Protein AF-A0A226WMH4-F1 (afdb_monomer_lite)

Secondary structure (DSSP, 8-state):
-PPPEEEEEEES--S-TTSPP-EEEEEETTEEEEEES-HHHHHHHHHHTT-EEEEESSSS---TT-GGGEEE--

Organism: Caballeronia sordidicola (NCBI:txid196367)

Radius of gyration: 11.62 Å; chains: 1; bounding box: 27×23×31 Å

Foldseek 3Di:
DAFFEKEKAFPDQDPDPPDDRQWIFIATPNDTPDIGRDSCVRQVVCVVVVHFYWYAPDRHPPPPVDNVRTDGDD

Structure (mmCIF, N/CA/C/O backbone):
data_AF-A0A226WMH4-F1
#
_entry.id   AF-A0A226WMH4-F1
#
loop_
_atom_site.group_PDB
_atom_site.id
_atom_site.type_symbol
_atom_site.label_atom_id
_atom_site.label_alt_id
_atom_site.label_comp_id
_atom_site.label_asym_id
_atom_site.label_entity_id
_atom_site.label_seq_id
_atom_site.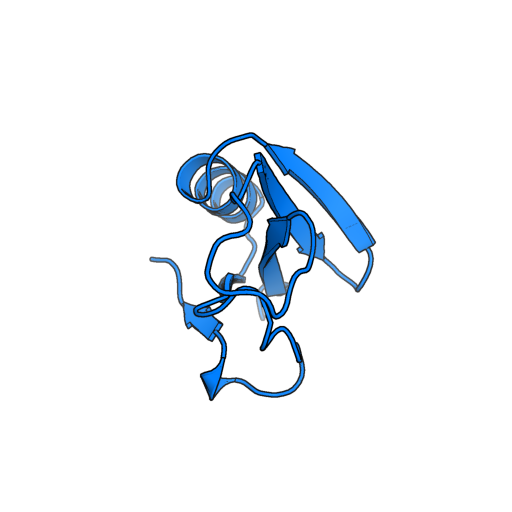pdbx_PDB_ins_code
_atom_site.Cartn_x
_atom_site.Cartn_y
_atom_site.Cartn_z
_atom_site.occupancy
_atom_site.B_iso_or_equiv
_atom_site.auth_seq_id
_atom_site.auth_comp_id
_atom_site.auth_asym_id
_atom_site.auth_atom_id
_atom_site.pdbx_PDB_model_num
ATOM 1 N N . MET A 1 1 ? -12.471 1.787 19.477 1.00 53.53 1 MET A N 1
ATOM 2 C CA . MET A 1 1 ? -12.796 1.310 18.116 1.00 53.53 1 MET A CA 1
ATOM 3 C C . MET A 1 1 ? -11.480 1.004 17.421 1.00 53.53 1 MET A C 1
ATOM 5 O O . MET A 1 1 ? -10.696 1.927 17.233 1.00 53.53 1 MET A O 1
ATOM 9 N N . SER A 1 2 ? -11.175 -0.263 17.137 1.00 70.56 2 SER A N 1
ATOM 10 C CA . SER A 1 2 ? -10.038 -0.605 16.275 1.00 70.56 2 SER A CA 1
ATOM 11 C C . SER A 1 2 ? -10.332 -0.102 14.859 1.00 70.56 2 SER A C 1
ATOM 13 O O . SER A 1 2 ? -11.446 -0.260 14.366 1.00 70.56 2 SER A O 1
ATOM 15 N N . LYS A 1 3 ? -9.361 0.555 14.220 1.00 81.75 3 LYS A N 1
ATOM 16 C CA . LYS A 1 3 ? -9.485 0.947 12.810 1.00 81.75 3 LYS A CA 1
ATOM 17 C C . LYS A 1 3 ? -9.453 -0.306 11.933 1.00 81.75 3 LYS A C 1
ATOM 19 O O . LYS A 1 3 ? -8.699 -1.234 12.225 1.00 81.75 3 LYS A O 1
ATOM 24 N N . THR A 1 4 ? -10.218 -0.313 10.844 1.00 93.94 4 THR A N 1
ATOM 25 C CA . THR A 1 4 ? -10.090 -1.340 9.801 1.00 93.94 4 THR A CA 1
ATOM 26 C C . THR A 1 4 ? -8.721 -1.217 9.132 1.00 93.94 4 THR A C 1
ATOM 28 O O . THR A 1 4 ? -8.263 -0.106 8.851 1.00 93.94 4 THR A O 1
ATOM 31 N N . ASN A 1 5 ? -8.055 -2.347 8.896 1.00 94.69 5 ASN A N 1
ATOM 32 C CA . ASN A 1 5 ? -6.742 -2.373 8.259 1.00 94.69 5 ASN A CA 1
ATOM 33 C C . ASN A 1 5 ? -6.867 -2.183 6.742 1.00 94.69 5 ASN A C 1
ATOM 35 O O . ASN A 1 5 ? -7.715 -2.802 6.100 1.00 94.69 5 ASN A O 1
ATOM 39 N N . ALA A 1 6 ? -5.983 -1.368 6.178 1.00 96.06 6 ALA A N 1
ATOM 40 C CA . ALA A 1 6 ? -5.782 -1.228 4.745 1.00 96.06 6 ALA A CA 1
ATOM 41 C C . ALA A 1 6 ? -4.345 -1.614 4.396 1.00 96.06 6 ALA A C 1
ATOM 43 O O . ALA A 1 6 ? -3.405 -1.176 5.058 1.00 96.06 6 ALA A O 1
ATOM 44 N N . TYR A 1 7 ? -4.179 -2.405 3.344 1.00 95.69 7 TYR A N 1
ATOM 45 C CA . TYR A 1 7 ? -2.886 -2.893 2.879 1.00 95.69 7 TYR A CA 1
ATOM 46 C C . TYR A 1 7 ? -2.543 -2.250 1.539 1.00 95.69 7 TYR A C 1
ATOM 48 O O . TYR A 1 7 ? -3.350 -2.293 0.614 1.00 95.69 7 TYR A O 1
ATOM 56 N N . VAL A 1 8 ? -1.365 -1.641 1.432 1.00 95.75 8 VAL A N 1
ATOM 57 C CA . VAL A 1 8 ? -0.860 -1.035 0.199 1.00 95.75 8 VAL A CA 1
ATOM 58 C C . VAL A 1 8 ? 0.161 -1.973 -0.427 1.00 95.75 8 VAL A C 1
ATOM 60 O O . VAL A 1 8 ? 1.223 -2.205 0.148 1.00 95.75 8 VAL A O 1
ATOM 63 N N . GLU A 1 9 ? -0.153 -2.495 -1.608 1.00 94.69 9 GLU A N 1
ATOM 64 C CA . GLU A 1 9 ? 0.671 -3.466 -2.335 1.00 94.69 9 GLU A CA 1
ATOM 65 C C . GLU A 1 9 ? 1.207 -2.878 -3.645 1.00 94.69 9 GLU A C 1
ATOM 67 O O . GLU A 1 9 ? 0.528 -2.108 -4.324 1.00 94.69 9 GLU A O 1
ATOM 72 N N . HIS A 1 10 ? 2.421 -3.279 -4.031 1.00 92.69 10 HIS A N 1
ATOM 73 C CA . HIS A 1 10 ? 2.990 -2.986 -5.350 1.00 92.69 10 HIS A CA 1
ATOM 74 C C . HIS A 1 10 ? 2.400 -3.922 -6.417 1.00 92.69 10 HIS A C 1
ATOM 76 O O . HIS A 1 10 ? 2.233 -5.120 -6.164 1.00 92.69 10 HIS A O 1
ATOM 82 N N . ARG A 1 11 ? 2.157 -3.403 -7.628 1.00 92.38 11 ARG A N 1
ATOM 83 C CA . ARG A 1 11 ? 1.673 -4.168 -8.789 1.00 92.38 11 ARG A CA 1
ATOM 84 C C . ARG A 1 11 ? 2.496 -3.888 -10.067 1.00 92.38 11 ARG A C 1
ATOM 86 O O . ARG A 1 11 ? 3.021 -2.781 -10.221 1.00 92.38 11 ARG A O 1
ATOM 93 N N . PRO A 1 12 ? 2.586 -4.839 -11.021 1.00 90.81 12 PRO A N 1
ATOM 94 C CA . PRO A 1 12 ? 2.080 -6.214 -10.936 1.00 90.81 12 PRO A CA 1
ATOM 95 C C . PRO A 1 12 ? 2.841 -7.026 -9.887 1.00 90.81 12 PRO A C 1
ATOM 97 O O . PRO A 1 12 ? 3.922 -6.627 -9.464 1.00 90.81 12 PRO A O 1
ATOM 100 N N . LEU A 1 13 ? 2.291 -8.163 -9.465 1.00 86.50 13 LEU A N 1
ATOM 101 C CA . LEU A 1 13 ? 3.051 -9.092 -8.634 1.00 86.50 13 LEU A CA 1
ATOM 102 C C . LEU A 1 13 ? 4.176 -9.712 -9.435 1.00 86.50 13 LEU A C 1
ATOM 104 O O . LEU A 1 13 ? 3.969 -10.171 -10.552 1.00 86.50 13 LEU A O 1
ATOM 108 N N . SER A 1 14 ? 5.372 -9.696 -8.859 1.00 83.38 14 SER A N 1
ATOM 109 C CA . SER A 1 14 ? 6.536 -10.322 -9.464 1.00 83.38 14 SER A CA 1
ATOM 110 C C . SER A 1 14 ? 7.585 -10.629 -8.404 1.00 83.38 14 SER A C 1
ATOM 112 O O . SER A 1 14 ? 7.896 -9.771 -7.567 1.00 83.38 14 SER A O 1
ATOM 114 N N . SER A 1 15 ? 8.126 -11.846 -8.481 1.00 82.00 15 SER A N 1
ATOM 115 C CA . SER A 1 15 ? 9.306 -12.332 -7.759 1.00 82.00 15 SER A CA 1
ATOM 116 C C . SER A 1 15 ? 10.621 -11.956 -8.449 1.00 82.00 15 SER A C 1
ATOM 118 O O . SER A 1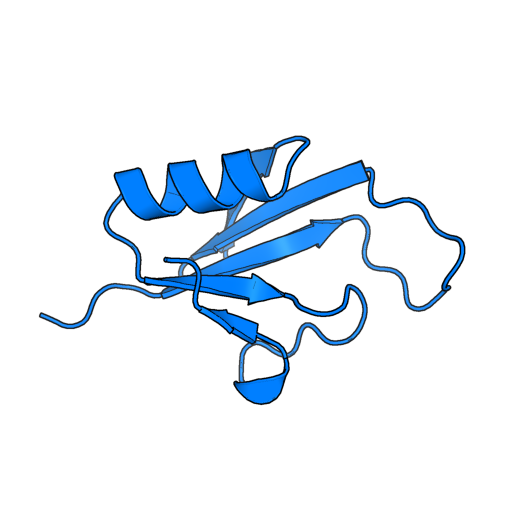 15 ? 11.688 -12.073 -7.849 1.00 82.00 15 SER A O 1
ATOM 120 N N . GLU A 1 16 ? 10.573 -11.460 -9.686 1.00 83.19 16 GLU A N 1
ATOM 121 C CA . GLU A 1 16 ? 11.759 -11.000 -10.399 1.00 83.19 16 GLU A CA 1
ATOM 122 C C . GLU A 1 16 ? 12.158 -9.602 -9.921 1.00 83.19 16 GLU A C 1
ATOM 124 O O . GLU A 1 16 ? 11.344 -8.674 -9.878 1.00 83.19 16 GLU A O 1
ATOM 129 N N . LYS A 1 17 ? 13.441 -9.418 -9.597 1.00 75.75 17 LYS A N 1
ATOM 130 C CA . LYS A 1 17 ? 13.961 -8.137 -9.088 1.00 75.75 17 LYS A CA 1
ATOM 131 C C 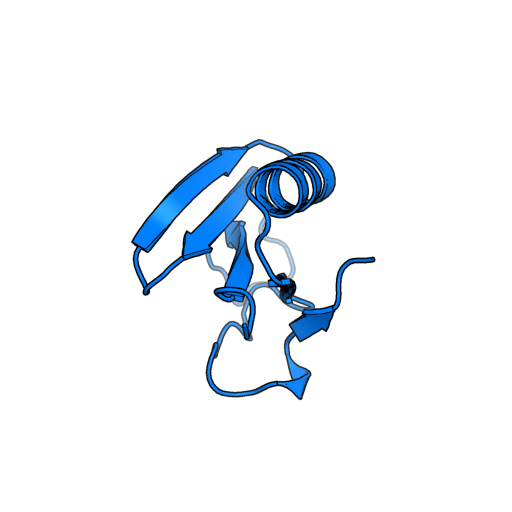. LYS A 1 17 ? 13.861 -6.993 -10.105 1.00 75.75 17 LYS A C 1
ATOM 133 O O . LYS A 1 17 ? 13.727 -5.845 -9.702 1.00 75.75 17 LYS A O 1
ATOM 138 N N . GLY A 1 18 ? 13.926 -7.303 -11.401 1.00 78.44 18 GLY A N 1
ATOM 139 C CA . GLY A 1 18 ? 13.959 -6.311 -12.481 1.00 78.44 18 GLY A CA 1
ATOM 140 C C . GLY A 1 18 ? 12.592 -5.823 -12.960 1.00 78.44 18 GLY A C 1
ATOM 141 O O . GLY A 1 18 ? 12.530 -4.818 -13.663 1.00 78.44 18 GLY A O 1
ATOM 142 N N . THR A 1 19 ? 11.488 -6.493 -12.602 1.00 84.62 19 THR A N 1
ATOM 143 C CA . THR A 1 19 ? 10.162 -6.041 -13.050 1.00 84.62 19 THR A CA 1
ATOM 144 C C . THR A 1 19 ? 9.869 -4.666 -12.455 1.00 84.62 19 THR A C 1
ATOM 146 O O . THR A 1 19 ? 10.109 -4.440 -11.267 1.00 84.62 19 THR A O 1
ATOM 149 N N . ALA A 1 20 ? 9.329 -3.746 -13.250 1.00 86.75 20 ALA A N 1
ATOM 150 C CA . ALA A 1 20 ? 8.946 -2.424 -12.769 1.00 86.75 20 ALA A CA 1
ATOM 151 C C . ALA A 1 20 ? 7.652 -2.487 -11.941 1.00 86.75 20 ALA A C 1
ATOM 153 O O . ALA A 1 20 ? 6.707 -3.195 -12.293 1.00 86.75 20 ALA A O 1
ATOM 154 N N . THR A 1 21 ? 7.590 -1.723 -10.849 1.00 89.88 21 THR A N 1
ATOM 155 C CA . THR A 1 21 ? 6.307 -1.412 -10.205 1.00 89.88 21 THR A CA 1
ATOM 156 C C . THR A 1 21 ? 5.594 -0.371 -11.057 1.00 89.88 21 THR A C 1
ATOM 158 O O . THR A 1 21 ? 6.130 0.707 -11.297 1.00 89.88 21 THR A O 1
ATOM 161 N N . THR A 1 22 ? 4.392 -0.702 -11.515 1.00 93.19 22 THR A N 1
ATOM 162 C CA . THR A 1 22 ? 3.594 0.154 -12.406 1.00 93.19 22 THR A CA 1
ATOM 163 C C . THR A 1 22 ? 2.549 0.957 -11.643 1.00 93.19 22 THR A C 1
ATOM 165 O O . THR A 1 22 ? 2.252 2.088 -12.010 1.00 93.19 22 THR A O 1
ATOM 168 N N . HIS A 1 23 ? 1.997 0.382 -10.575 1.00 94.88 23 HIS A N 1
ATOM 169 C CA . HIS A 1 23 ? 0.994 1.017 -9.733 1.00 94.88 23 HIS A CA 1
ATOM 170 C C . HIS A 1 23 ? 0.964 0.365 -8.348 1.00 94.88 23 HIS A C 1
ATOM 172 O O . HIS A 1 23 ? 1.660 -0.617 -8.073 1.00 94.88 23 HIS A O 1
ATOM 178 N N . HIS A 1 24 ? 0.155 0.943 -7.473 1.00 95.62 24 HIS A N 1
ATOM 179 C CA . HIS A 1 24 ? -0.086 0.497 -6.115 1.00 95.62 24 HIS A CA 1
ATOM 180 C C . HIS A 1 24 ? -1.582 0.309 -5.917 1.00 95.62 24 HIS A C 1
ATOM 182 O O . HIS A 1 24 ? -2.387 1.089 -6.436 1.00 95.62 24 HIS A O 1
ATOM 188 N N . VAL A 1 25 ? -1.950 -0.718 -5.164 1.00 96.69 25 VAL A N 1
ATOM 189 C CA . VAL A 1 25 ? -3.346 -1.000 -4.827 1.00 96.69 25 VAL A CA 1
ATOM 190 C C . VAL A 1 25 ? -3.560 -0.879 -3.334 1.00 96.69 25 VAL A C 1
ATOM 192 O O . VAL A 1 25 ? -2.662 -1.181 -2.552 1.00 96.69 25 VAL A O 1
ATOM 195 N N . VAL A 1 26 ? -4.753 -0.440 -2.948 1.00 97.06 26 VAL A N 1
ATOM 196 C CA . VAL A 1 26 ? -5.215 -0.478 -1.562 1.00 97.06 26 VAL A CA 1
ATOM 197 C C . VAL A 1 26 ? -6.183 -1.634 -1.420 1.00 97.06 26 VAL A C 1
ATOM 199 O O . VAL A 1 26 ? -7.158 -1.723 -2.169 1.00 97.06 26 VAL A O 1
ATOM 202 N N . ILE A 1 27 ? -5.927 -2.493 -0.443 1.00 95.94 27 ILE A N 1
ATOM 203 C CA . ILE A 1 27 ? -6.739 -3.661 -0.144 1.00 95.94 27 ILE A CA 1
ATOM 204 C C . ILE A 1 27 ? -7.352 -3.520 1.240 1.00 95.94 27 ILE A C 1
ATOM 206 O O . ILE A 1 27 ? -6.641 -3.352 2.230 1.00 95.94 27 ILE A O 1
ATOM 210 N N . VAL A 1 28 ? -8.674 -3.627 1.300 1.00 95.25 28 VAL A N 1
ATOM 211 C CA . VAL A 1 28 ? -9.470 -3.619 2.532 1.00 95.25 28 VAL A CA 1
ATOM 212 C C . VAL A 1 28 ? -10.400 -4.822 2.471 1.00 95.25 28 VAL A C 1
ATOM 214 O O . VAL A 1 28 ? -10.965 -5.105 1.416 1.00 95.25 28 VAL A O 1
ATOM 217 N N . ASP A 1 29 ? -10.514 -5.575 3.566 1.00 92.94 29 ASP A N 1
ATOM 218 C CA . ASP A 1 29 ? -11.357 -6.779 3.644 1.00 92.94 29 ASP A CA 1
ATOM 219 C C . ASP A 1 29 ? -11.149 -7.748 2.467 1.00 92.94 29 ASP A C 1
ATOM 221 O O . ASP A 1 29 ? -12.084 -8.295 1.886 1.00 92.94 29 ASP A O 1
ATOM 225 N N . HIS A 1 30 ? -9.880 -7.949 2.107 1.00 90.44 30 HIS A N 1
ATOM 226 C CA . HIS A 1 30 ? -9.427 -8.795 1.001 1.00 90.44 30 HIS A CA 1
ATOM 227 C C . HIS A 1 30 ? -9.831 -8.346 -0.412 1.00 90.44 30 HIS A C 1
ATOM 229 O O . HIS A 1 30 ? -9.601 -9.094 -1.362 1.00 90.44 30 HIS A O 1
ATOM 235 N N . LYS A 1 31 ? -10.355 -7.129 -0.577 1.00 94.38 31 LYS A N 1
ATOM 236 C CA . LYS A 1 31 ? -10.746 -6.559 -1.872 1.00 94.38 31 LYS A CA 1
ATOM 237 C C . LYS A 1 31 ? -9.869 -5.372 -2.239 1.00 94.38 31 LYS A C 1
ATOM 239 O O . LYS A 1 31 ? -9.602 -4.521 -1.395 1.00 94.38 31 LYS A O 1
ATOM 244 N N . GLU A 1 32 ? -9.465 -5.289 -3.503 1.00 95.88 32 GLU A N 1
ATOM 245 C CA . GLU A 1 32 ? -8.869 -4.068 -4.044 1.00 95.88 32 GLU A CA 1
ATOM 246 C C . GLU A 1 32 ? -9.943 -2.980 -4.129 1.00 95.88 32 GLU A C 1
ATOM 248 O O . GLU A 1 32 ? -10.961 -3.144 -4.799 1.00 95.88 32 GLU A O 1
ATOM 253 N N . VAL A 1 33 ? -9.731 -1.875 -3.418 1.00 97.12 33 VAL A N 1
ATOM 254 C CA . VAL A 1 33 ? -10.685 -0.755 -3.337 1.00 97.12 33 VAL A CA 1
ATOM 255 C C . VAL A 1 33 ? -10.180 0.503 -4.039 1.00 97.12 33 VAL A C 1
ATOM 257 O O . VAL A 1 33 ? -10.948 1.435 -4.279 1.00 97.12 33 VAL A O 1
ATOM 260 N N . ARG A 1 34 ? -8.886 0.551 -4.371 1.00 96.56 34 ARG A N 1
ATOM 261 C CA . ARG A 1 34 ? -8.252 1.678 -5.059 1.00 96.56 34 ARG A CA 1
ATOM 262 C C . ARG A 1 34 ? -6.995 1.216 -5.791 1.00 96.56 34 ARG A C 1
ATOM 264 O O . ARG A 1 34 ? -6.245 0.412 -5.247 1.00 96.56 34 ARG A O 1
ATOM 271 N N . ASN A 1 35 ? -6.741 1.786 -6.968 1.00 96.94 35 ASN A N 1
ATOM 272 C CA . ASN A 1 35 ? -5.470 1.701 -7.682 1.00 96.94 35 ASN A CA 1
ATOM 273 C C . ASN A 1 35 ? -4.953 3.115 -7.990 1.00 96.94 35 ASN A C 1
ATOM 275 O O . ASN A 1 35 ? -5.736 4.023 -8.262 1.00 96.94 35 ASN A O 1
ATOM 279 N N . VAL A 1 36 ? -3.646 3.325 -7.865 1.00 97.19 36 VAL A N 1
ATOM 280 C CA . VAL A 1 36 ? -2.990 4.618 -8.121 1.00 97.19 36 VAL A CA 1
ATOM 281 C C . VAL A 1 36 ? -1.528 4.407 -8.490 1.00 97.19 36 VAL A C 1
ATOM 283 O O . VAL A 1 36 ? -0.938 3.377 -8.171 1.00 97.19 36 VAL A O 1
ATOM 286 N N . SER A 1 37 ? -0.902 5.388 -9.129 1.00 95.44 37 SER A N 1
ATOM 287 C CA . SER A 1 37 ? 0.470 5.234 -9.622 1.00 95.44 37 SER A CA 1
ATOM 288 C C . SER A 1 37 ? 1.506 5.183 -8.494 1.00 95.44 37 SER A C 1
ATOM 290 O O . SER A 1 37 ? 2.522 4.500 -8.622 1.00 95.44 37 SER A O 1
ATOM 292 N N . THR A 1 38 ? 1.261 5.846 -7.356 1.00 95.50 38 THR A N 1
ATOM 293 C CA . THR A 1 38 ? 2.263 5.979 -6.283 1.00 95.50 38 THR A CA 1
ATOM 294 C C . THR A 1 38 ? 1.816 5.377 -4.952 1.00 95.50 38 THR A C 1
ATOM 296 O O . THR A 1 38 ? 0.650 5.440 -4.568 1.00 95.50 38 THR A O 1
ATOM 299 N N . GLN A 1 39 ? 2.777 4.839 -4.197 1.00 95.50 39 GLN A N 1
ATOM 300 C CA . GLN A 1 39 ? 2.542 4.302 -2.855 1.00 95.50 39 GLN A CA 1
ATOM 301 C C . GLN A 1 39 ? 2.012 5.371 -1.891 1.00 95.50 39 GLN A C 1
ATOM 303 O O . GLN A 1 39 ? 1.152 5.082 -1.064 1.00 95.50 39 GLN A O 1
ATOM 308 N N . LYS A 1 40 ? 2.537 6.602 -1.994 1.00 95.75 40 LYS A N 1
ATOM 309 C CA . LYS A 1 40 ? 2.128 7.726 -1.147 1.00 95.75 40 LYS A CA 1
ATOM 310 C C . LYS A 1 40 ? 0.661 8.071 -1.373 1.00 95.75 40 LYS A C 1
ATOM 312 O O . LYS A 1 40 ? -0.077 8.188 -0.408 1.00 95.75 40 LYS A O 1
ATOM 317 N N . GLU A 1 41 ? 0.229 8.161 -2.628 1.00 97.25 41 GLU A N 1
ATOM 318 C CA . GLU A 1 41 ? -1.171 8.440 -2.952 1.00 97.25 41 GLU A CA 1
ATOM 319 C C . GLU A 1 41 ? -2.108 7.343 -2.421 1.00 97.25 41 GLU A C 1
ATOM 321 O O . GLU A 1 41 ? -3.160 7.649 -1.863 1.00 97.25 41 GLU A O 1
ATOM 326 N N . ALA A 1 42 ? -1.706 6.071 -2.524 1.00 97.19 42 ALA A N 1
ATOM 327 C CA . ALA A 1 42 ? -2.484 4.944 -2.007 1.00 97.19 42 ALA A CA 1
ATOM 328 C C . ALA A 1 42 ? -2.629 5.019 -0.479 1.00 97.19 42 ALA A C 1
ATOM 330 O O . ALA A 1 42 ? -3.730 4.874 0.059 1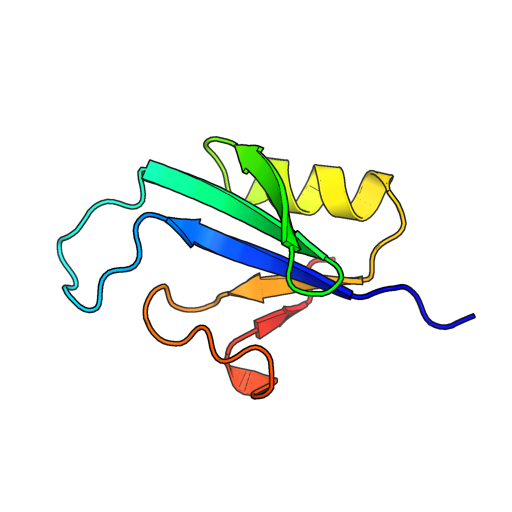.00 97.19 42 ALA A O 1
ATOM 331 N N . ALA A 1 43 ? -1.515 5.267 0.212 1.00 97.19 43 ALA A N 1
ATOM 332 C CA . ALA A 1 43 ? -1.472 5.343 1.663 1.00 97.19 43 ALA A CA 1
ATOM 333 C C . ALA A 1 43 ? -2.219 6.573 2.198 1.00 97.19 43 ALA A C 1
ATOM 335 O O . ALA A 1 43 ? -3.075 6.427 3.068 1.00 97.19 43 ALA A O 1
ATOM 336 N N . ASP A 1 44 ? -1.974 7.757 1.634 1.00 97.19 44 ASP A N 1
ATOM 337 C CA . ASP A 1 44 ? -2.641 9.001 2.028 1.00 97.19 44 ASP A CA 1
ATOM 338 C C . ASP A 1 44 ? -4.158 8.893 1.816 1.00 97.19 44 ASP A C 1
ATOM 340 O O . ASP A 1 44 ? -4.940 9.260 2.695 1.00 97.19 44 ASP A O 1
ATOM 344 N N . TRP A 1 45 ? -4.596 8.314 0.691 1.00 97.19 45 TRP A N 1
ATOM 345 C CA . TRP A 1 45 ? -6.014 8.038 0.463 1.00 97.19 45 TRP A CA 1
ATOM 346 C C . TRP A 1 45 ? -6.591 7.145 1.565 1.00 97.19 45 TRP A C 1
ATOM 348 O O . TRP A 1 45 ? -7.630 7.477 2.135 1.00 97.19 45 TRP A O 1
ATOM 358 N N . ALA A 1 46 ? -5.912 6.054 1.927 1.00 96.75 46 ALA A N 1
ATOM 359 C CA . ALA A 1 46 ? -6.388 5.143 2.965 1.00 96.75 46 ALA A CA 1
ATOM 360 C C . ALA A 1 46 ? -6.438 5.806 4.357 1.00 96.75 46 ALA A C 1
ATOM 362 O O . ALA A 1 46 ? -7.399 5.595 5.104 1.00 96.75 46 ALA A O 1
ATOM 363 N N . VAL A 1 47 ? -5.471 6.674 4.677 1.00 96.31 47 VAL A N 1
ATOM 364 C CA . VAL A 1 47 ? -5.486 7.499 5.897 1.00 96.31 47 VAL A CA 1
ATOM 365 C C . VAL A 1 47 ? -6.706 8.425 5.912 1.00 96.31 47 VAL A C 1
ATOM 367 O O . VAL A 1 47 ? -7.411 8.477 6.920 1.00 96.31 47 VAL A O 1
ATOM 370 N N . THR A 1 48 ? -7.029 9.091 4.795 1.00 96.44 48 THR A N 1
ATOM 371 C CA .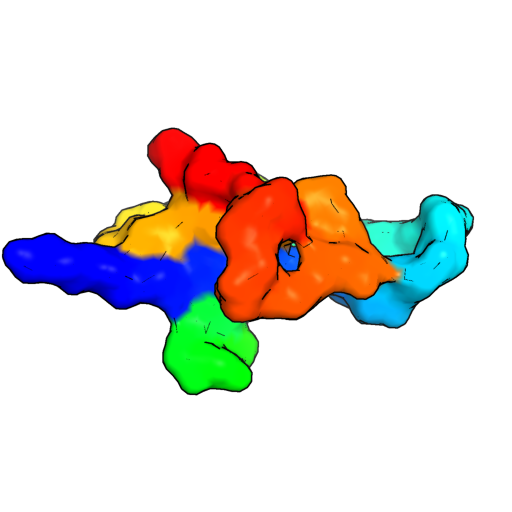 THR A 1 48 ? -8.202 9.992 4.712 1.00 96.44 48 THR A CA 1
ATOM 372 C C . THR A 1 48 ? -9.540 9.264 4.891 1.00 96.44 48 THR A C 1
ATOM 374 O O . THR A 1 48 ? -10.536 9.881 5.263 1.00 96.44 48 THR A O 1
ATOM 377 N N . LYS A 1 49 ? -9.575 7.946 4.656 1.00 96.06 49 LYS A N 1
ATOM 378 C CA . LYS A 1 49 ? -10.738 7.079 4.910 1.00 96.06 49 LYS A CA 1
ATOM 379 C C . LYS A 1 49 ? -10.803 6.545 6.343 1.00 96.06 49 LYS A C 1
ATOM 381 O O . LYS A 1 49 ? -11.779 5.893 6.698 1.00 96.06 49 LYS A O 1
ATOM 386 N N . GLY A 1 50 ? -9.799 6.839 7.169 1.00 94.94 50 GLY A N 1
ATOM 387 C CA . GLY A 1 50 ? -9.748 6.436 8.573 1.00 94.94 50 GLY A CA 1
ATOM 388 C C . GLY A 1 50 ? -9.184 5.034 8.814 1.00 94.94 50 GLY A C 1
ATOM 389 O O . GLY A 1 50 ? -9.338 4.512 9.919 1.00 94.94 50 GLY A O 1
ATOM 390 N N . TYR A 1 51 ? -8.521 4.426 7.826 1.00 95.81 51 TYR A N 1
ATOM 391 C CA . TYR A 1 51 ? -7.931 3.093 7.964 1.00 95.81 51 TYR A CA 1
ATOM 392 C C . TYR A 1 51 ? -6.620 3.097 8.766 1.00 95.81 51 TYR A C 1
ATOM 394 O O . TYR A 1 51 ? -5.934 4.115 8.883 1.00 95.81 51 TYR A O 1
ATOM 402 N N . ALA A 1 52 ? -6.265 1.937 9.322 1.00 94.81 52 ALA A N 1
ATOM 403 C CA . ALA A 1 52 ? -4.908 1.644 9.778 1.00 94.81 52 ALA A CA 1
ATOM 404 C C . ALA A 1 52 ? -4.102 1.115 8.588 1.00 94.81 52 ALA A C 1
ATOM 406 O O . ALA A 1 52 ? -4.410 0.049 8.056 1.00 94.81 52 ALA A O 1
ATOM 407 N N . VAL A 1 53 ? -3.114 1.882 8.134 1.00 96.25 53 VAL A N 1
ATOM 408 C CA . VAL A 1 53 ? -2.458 1.640 6.846 1.00 96.25 53 VAL A CA 1
ATOM 409 C C . VAL A 1 53 ? -1.158 0.860 7.022 1.00 96.25 53 VAL A C 1
ATOM 411 O O . VAL A 1 53 ? -0.264 1.254 7.772 1.00 96.25 53 VAL A O 1
ATOM 414 N N . HIS A 1 54 ? -1.051 -0.229 6.268 1.00 95.62 54 HIS A N 1
ATOM 415 C CA . HIS A 1 54 ? 0.078 -1.149 6.222 1.00 95.62 54 HIS A CA 1
ATOM 416 C C . HIS A 1 54 ? 0.634 -1.172 4.807 1.00 95.62 54 HIS A C 1
ATOM 418 O O . HIS A 1 54 ? -0.055 -1.548 3.868 1.00 95.62 54 HIS A O 1
ATOM 424 N N . VAL A 1 55 ? 1.884 -0.774 4.627 1.00 94.88 55 VAL A N 1
ATOM 425 C CA . VAL A 1 55 ? 2.534 -0.736 3.314 1.00 94.88 55 VAL A CA 1
ATOM 426 C C . VAL A 1 55 ? 3.445 -1.945 3.164 1.00 94.88 55 VAL A C 1
ATOM 428 O O . VAL A 1 55 ? 4.261 -2.202 4.052 1.00 94.88 55 VAL A O 1
ATOM 431 N N . ALA A 1 56 ? 3.319 -2.676 2.057 1.00 92.94 56 ALA A N 1
ATOM 432 C CA . ALA A 1 56 ? 4.185 -3.806 1.751 1.00 92.94 56 ALA A CA 1
ATOM 433 C C . ALA A 1 56 ? 5.643 -3.336 1.653 1.00 92.94 56 ALA A C 1
ATOM 435 O O . ALA A 1 56 ? 5.947 -2.361 0.969 1.00 92.94 56 ALA A O 1
ATOM 436 N N . ARG A 1 57 ? 6.556 -4.024 2.341 1.00 87.69 57 ARG A N 1
ATOM 437 C CA . ARG A 1 57 ? 8.000 -3.755 2.238 1.00 87.69 57 ARG A CA 1
ATOM 438 C C . ARG A 1 57 ? 8.590 -4.317 0.953 1.00 87.69 57 ARG A C 1
ATOM 440 O O . ARG A 1 57 ? 9.542 -3.760 0.417 1.00 87.69 57 ARG A O 1
ATOM 447 N N . GLU A 1 58 ? 8.025 -5.422 0.477 1.00 83.06 58 GLU A N 1
ATOM 448 C CA . GLU A 1 58 ? 8.509 -6.146 -0.687 1.00 83.06 58 GLU A CA 1
ATOM 449 C C . GLU A 1 58 ? 7.344 -6.593 -1.567 1.00 83.06 58 GLU A C 1
ATOM 451 O O . GLU A 1 58 ? 6.276 -6.979 -1.098 1.00 83.06 58 GLU A O 1
ATOM 456 N N . ARG A 1 59 ? 7.553 -6.560 -2.883 1.00 79.25 59 ARG A N 1
ATOM 457 C CA . ARG A 1 59 ? 6.510 -6.888 -3.862 1.00 79.25 59 ARG A CA 1
ATOM 458 C C . ARG A 1 59 ? 6.139 -8.371 -3.907 1.00 79.25 59 ARG A C 1
ATOM 460 O O . ARG A 1 59 ? 5.034 -8.694 -4.320 1.00 79.25 59 ARG A O 1
ATOM 467 N N . HIS A 1 60 ? 7.049 -9.257 -3.516 1.00 75.25 60 HIS A N 1
ATOM 468 C CA . HIS A 1 60 ? 6.849 -10.706 -3.584 1.00 75.25 60 HIS A CA 1
ATOM 469 C C . HIS A 1 60 ? 6.486 -11.330 -2.230 1.00 75.25 60 HIS A C 1
ATOM 471 O O . HIS A 1 60 ? 5.979 -12.447 -2.195 1.00 75.25 60 HIS A O 1
ATOM 477 N N . LEU A 1 61 ? 6.688 -10.601 -1.128 1.00 70.25 61 LEU A N 1
ATOM 478 C CA . LEU A 1 61 ? 6.302 -11.015 0.220 1.00 70.25 61 LEU A CA 1
ATOM 479 C C . LEU A 1 61 ? 5.060 -10.228 0.647 1.00 70.25 61 LEU A C 1
ATOM 481 O O . LEU A 1 61 ? 5.143 -9.255 1.388 1.00 70.25 61 LEU A O 1
ATOM 485 N N . GLN A 1 62 ? 3.900 -10.638 0.130 1.00 68.50 62 GLN A N 1
ATOM 486 C CA . GLN A 1 62 ? 2.605 -9.989 0.390 1.00 68.50 62 GLN A CA 1
ATOM 487 C C . GLN A 1 62 ? 1.641 -10.878 1.176 1.00 68.50 62 GLN A C 1
ATOM 489 O O . GLN A 1 62 ? 0.419 -10.773 1.066 1.00 68.50 62 GLN A O 1
ATOM 494 N N . ASP A 1 63 ? 2.187 -11.766 2.004 1.00 79.12 63 ASP A N 1
ATOM 495 C CA . ASP A 1 63 ? 1.365 -12.453 2.985 1.00 79.12 63 ASP A CA 1
ATOM 496 C C . ASP A 1 63 ? 0.868 -11.448 4.040 1.00 79.12 63 ASP A C 1
ATOM 498 O O . ASP A 1 63 ? 1.606 -11.015 4.932 1.00 79.12 63 ASP A O 1
ATOM 502 N N . ARG A 1 64 ? -0.407 -11.067 3.912 1.00 79.00 64 ARG A N 1
ATOM 503 C CA . ARG A 1 64 ? -1.121 -10.148 4.812 1.00 79.00 64 ARG A CA 1
ATOM 504 C C . ARG A 1 64 ? -1.208 -10.671 6.246 1.00 79.00 64 ARG A C 1
ATOM 506 O O . ARG A 1 64 ? -1.388 -9.864 7.156 1.00 79.00 64 ARG A O 1
ATOM 513 N N . ALA A 1 65 ? -1.054 -11.980 6.455 1.00 80.75 65 ALA A N 1
ATOM 514 C CA . ALA A 1 65 ? -1.039 -12.586 7.782 1.00 80.75 65 ALA A CA 1
ATOM 515 C C . ALA A 1 65 ? 0.310 -12.426 8.500 1.00 80.75 65 ALA A C 1
ATOM 517 O O . ALA A 1 65 ? 0.351 -12.561 9.720 1.00 80.75 65 ALA A O 1
ATOM 518 N N . THR A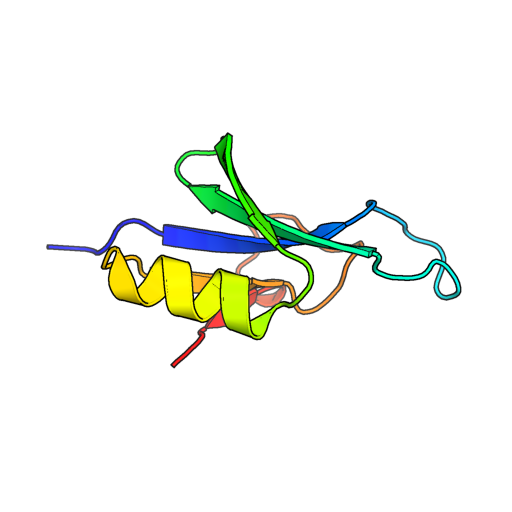 1 66 ? 1.393 -12.107 7.779 1.00 84.00 66 THR A N 1
ATOM 519 C CA . THR A 1 66 ? 2.746 -11.978 8.340 1.00 84.00 66 THR A CA 1
ATOM 520 C C . THR A 1 66 ? 3.093 -10.502 8.596 1.00 84.00 66 THR A C 1
ATOM 522 O O . THR A 1 66 ? 3.470 -9.793 7.661 1.00 84.00 66 THR A O 1
ATOM 525 N N . PRO A 1 67 ? 3.037 -9.994 9.848 1.00 80.50 67 PRO A N 1
ATOM 526 C CA . PRO A 1 67 ? 3.172 -8.559 10.131 1.00 80.50 67 PRO A CA 1
ATOM 527 C C . PRO A 1 67 ? 4.536 -7.971 9.749 1.00 80.50 67 PRO A C 1
ATOM 529 O O . PRO A 1 67 ? 4.629 -6.796 9.407 1.00 80.50 67 PRO A O 1
ATOM 532 N N . ALA A 1 68 ? 5.594 -8.788 9.769 1.00 84.00 68 ALA A N 1
ATOM 533 C CA . ALA A 1 68 ? 6.956 -8.366 9.438 1.00 84.00 68 ALA A CA 1
ATOM 534 C C . ALA A 1 68 ? 7.108 -7.871 7.987 1.00 84.00 68 ALA A C 1
ATOM 536 O O . ALA A 1 68 ? 7.993 -7.060 7.706 1.00 84.00 68 ALA A O 1
ATOM 537 N N . HIS A 1 69 ? 6.231 -8.308 7.077 1.00 85.81 69 HIS A N 1
ATOM 538 C CA . HIS A 1 69 ? 6.228 -7.878 5.676 1.00 85.81 69 HIS A CA 1
ATOM 539 C C . HIS A 1 69 ? 5.656 -6.473 5.479 1.00 85.81 69 HIS A C 1
ATOM 541 O O . HIS A 1 69 ? 5.800 -5.882 4.406 1.00 85.81 69 HIS A O 1
ATOM 547 N N . TRP A 1 70 ? 5.044 -5.913 6.520 1.00 90.62 70 TRP A N 1
ATOM 548 C CA . TRP A 1 70 ? 4.342 -4.648 6.457 1.00 90.62 70 TRP A CA 1
ATOM 549 C C . TRP A 1 70 ? 5.072 -3.574 7.256 1.00 90.62 70 TRP A C 1
ATOM 551 O O . TRP A 1 70 ? 5.763 -3.812 8.253 1.00 90.62 70 TRP A O 1
ATOM 561 N N . ARG A 1 71 ? 4.957 -2.343 6.782 1.00 93.06 71 ARG A N 1
ATOM 562 C CA . ARG A 1 71 ? 5.371 -1.146 7.501 1.00 93.06 71 ARG A CA 1
ATOM 563 C C . ARG A 1 71 ? 4.126 -0.338 7.821 1.00 93.06 71 ARG A C 1
ATOM 565 O O . ARG A 1 71 ? 3.364 -0.019 6.912 1.00 93.06 71 ARG A O 1
ATOM 572 N N . ALA A 1 72 ? 3.951 0.020 9.089 1.00 92.50 72 ALA A N 1
ATOM 573 C CA . ALA A 1 72 ? 2.931 0.984 9.474 1.00 92.50 72 ALA A CA 1
ATOM 574 C C . ALA A 1 72 ? 3.211 2.325 8.778 1.00 92.50 72 ALA A C 1
ATOM 576 O O . ALA A 1 72 ? 4.347 2.812 8.797 1.00 92.50 72 ALA A O 1
ATOM 577 N N . TYR A 1 73 ? 2.194 2.891 8.137 1.00 90.88 73 TYR A N 1
ATOM 578 C CA . TYR A 1 73 ? 2.278 4.223 7.549 1.00 90.88 73 TYR A CA 1
ATOM 579 C C . TYR A 1 73 ? 1.798 5.263 8.576 1.00 90.88 73 TYR A C 1
ATOM 581 O O . TYR A 1 73 ? 0.753 5.030 9.191 1.00 90.88 73 TYR A O 1
ATOM 589 N N . PRO A 1 74 ? 2.575 6.338 8.811 1.00 81.69 74 PRO A N 1
ATOM 590 C CA . PRO A 1 74 ? 2.251 7.366 9.798 1.00 81.69 74 PRO A CA 1
ATOM 591 C C . PRO A 1 74 ? 1.007 8.183 9.428 1.00 81.69 74 PRO A C 1
ATOM 593 O O . PRO A 1 74 ? 0.710 8.315 8.218 1.00 81.69 74 PRO A O 1
#

pLDDT: mean 89.7, std 8.64, range [53.53, 97.25]

Sequence (74 aa):
MSKTNAYVEHRPLSSEKGTATTHHVVIVDHKEVRNVSTQKEAADWAVTKGYAVHVARERHLQDRATPAHWRAYP